Protein AF-F5L5D3-F1 (afdb_monomer_lite)

Secondary structure (DSSP, 8-state):
---TT-GGGS-SSSS-------TTS-TTTS-SSPTTSHHHHHHHHHHHHHHHHHHHHHHHS-TTS----SHHHHHHHHHHHHHHHHHHHHHHHHHHHHHTT-

Structure (mmCIF, N/CA/C/O backbone):
data_AF-F5L5D3-F1
#
_entry.id   AF-F5L5D3-F1
#
loop_
_atom_site.group_PDB
_atom_site.id
_atom_site.type_symbol
_atom_site.label_atom_id
_atom_site.label_alt_id
_atom_site.label_comp_id
_atom_site.label_asym_id
_atom_site.label_entity_id
_atom_site.label_seq_id
_atom_site.pdbx_PDB_ins_code
_atom_site.Cartn_x
_atom_site.Cartn_y
_atom_site.Cartn_z
_atom_site.occupancy
_atom_site.B_iso_or_equiv
_atom_site.auth_seq_id
_atom_site.auth_comp_id
_atom_site.auth_asym_id
_atom_site.auth_atom_id
_atom_site.pdbx_PDB_model_num
ATOM 1 N N . MET A 1 1 ? 13.537 6.893 -36.903 1.00 46.06 1 MET A N 1
ATOM 2 C CA . MET A 1 1 ? 13.809 7.131 -35.471 1.00 46.06 1 MET A CA 1
ATOM 3 C C . MET A 1 1 ? 15.310 7.249 -35.357 1.00 46.06 1 MET A C 1
ATOM 5 O O . MET A 1 1 ? 15.987 6.234 -35.254 1.00 46.06 1 MET A O 1
ATOM 9 N N . ASP A 1 2 ? 15.813 8.466 -35.526 1.00 48.88 2 ASP A N 1
ATOM 10 C CA . ASP A 1 2 ? 17.245 8.738 -35.597 1.00 48.88 2 ASP A CA 1
ATOM 11 C C . ASP A 1 2 ? 17.870 8.555 -34.216 1.00 48.88 2 ASP A C 1
ATOM 13 O O . ASP A 1 2 ? 17.476 9.192 -33.237 1.00 48.88 2 ASP A O 1
ATOM 17 N N . CYS A 1 3 ? 18.800 7.609 -34.125 1.00 58.81 3 CYS A N 1
ATOM 18 C CA . CYS A 1 3 ? 19.579 7.394 -32.919 1.00 58.81 3 CYS A CA 1
ATOM 19 C C . CYS A 1 3 ? 20.566 8.566 -32.776 1.00 58.81 3 CYS A C 1
ATOM 21 O O . CYS A 1 3 ? 21.354 8.790 -33.695 1.00 58.81 3 CYS A O 1
ATOM 23 N N . PRO A 1 4 ? 20.590 9.288 -31.642 1.00 66.06 4 PRO A N 1
ATOM 24 C CA . PRO A 1 4 ? 21.469 10.447 -31.449 1.00 66.06 4 PRO A CA 1
ATOM 25 C C . PRO A 1 4 ? 22.972 10.108 -31.425 1.00 66.06 4 PRO A C 1
ATOM 27 O O . PRO A 1 4 ? 23.793 11.014 -31.344 1.00 66.06 4 PRO A O 1
ATOM 30 N N . LEU A 1 5 ? 23.335 8.822 -31.475 1.00 67.50 5 LEU A N 1
ATOM 31 C CA . LEU A 1 5 ? 24.717 8.325 -31.465 1.00 67.50 5 LEU A CA 1
ATOM 32 C C . LEU A 1 5 ? 25.204 7.823 -32.833 1.00 67.50 5 LEU A C 1
ATOM 34 O O . LEU A 1 5 ? 26.325 7.329 -32.916 1.00 67.50 5 LEU A O 1
ATOM 38 N N . ASP A 1 6 ? 24.384 7.976 -33.878 1.00 56.31 6 ASP A N 1
ATOM 39 C CA . ASP A 1 6 ? 24.617 7.453 -35.227 1.00 56.31 6 ASP A CA 1
ATOM 40 C C . ASP A 1 6 ? 24.734 5.909 -35.279 1.00 56.31 6 ASP A C 1
ATOM 42 O O . ASP A 1 6 ? 25.034 5.226 -34.297 1.00 56.31 6 ASP A O 1
ATOM 46 N N . MET A 1 7 ? 24.446 5.311 -36.435 1.00 61.84 7 MET A N 1
ATOM 47 C CA . MET A 1 7 ? 24.426 3.848 -36.607 1.00 61.84 7 MET A CA 1
ATOM 48 C C . MET A 1 7 ? 25.811 3.203 -36.426 1.00 61.84 7 MET A C 1
ATOM 50 O O . MET A 1 7 ? 25.902 2.009 -36.152 1.00 61.84 7 MET A O 1
ATOM 54 N N . ALA A 1 8 ? 26.885 3.993 -36.538 1.00 63.25 8 ALA A N 1
ATOM 55 C CA . ALA A 1 8 ? 28.270 3.546 -36.400 1.00 63.25 8 ALA A CA 1
ATOM 56 C C . ALA A 1 8 ? 28.643 3.101 -34.971 1.00 63.25 8 ALA A C 1
ATOM 58 O O . ALA A 1 8 ? 29.577 2.321 -34.798 1.00 63.25 8 ALA A O 1
ATOM 59 N N . ALA A 1 9 ? 27.920 3.570 -33.946 1.00 63.22 9 ALA A N 1
ATOM 60 C CA . ALA A 1 9 ? 28.165 3.208 -32.547 1.00 63.22 9 ALA A CA 1
ATOM 61 C C . ALA A 1 9 ? 27.419 1.935 -32.098 1.00 63.22 9 ALA A C 1
ATOM 63 O O . ALA A 1 9 ? 27.618 1.458 -30.978 1.00 63.22 9 ALA A O 1
ATOM 64 N N . CYS A 1 10 ? 26.535 1.388 -32.936 1.00 67.06 10 CYS A N 1
ATOM 65 C CA . CYS A 1 10 ? 25.738 0.211 -32.610 1.00 67.06 10 CYS A CA 1
ATOM 66 C C . CYS A 1 10 ? 26.432 -1.068 -33.102 1.00 67.06 10 CYS A C 1
ATOM 68 O O . CYS A 1 10 ? 26.815 -1.177 -34.264 1.00 67.06 10 CYS A O 1
ATOM 70 N N . SER A 1 11 ? 26.577 -2.067 -32.226 1.00 70.69 11 SER A N 1
ATOM 71 C CA . SER A 1 11 ? 26.987 -3.410 -32.643 1.00 70.69 11 SER A CA 1
ATOM 72 C C . SER A 1 11 ? 25.896 -4.056 -33.504 1.00 70.69 11 SER A C 1
ATOM 74 O O . SER A 1 11 ? 24.724 -3.700 -33.408 1.00 70.69 11 SER A O 1
ATOM 76 N N . SER A 1 12 ? 26.245 -5.073 -34.298 1.00 74.19 12 SER A N 1
ATOM 77 C CA . SER A 1 12 ? 25.298 -5.852 -35.126 1.00 74.19 12 SER A CA 1
ATOM 78 C C . SER A 1 12 ? 24.273 -6.676 -34.326 1.00 74.19 12 SER A C 1
ATOM 80 O O . SER A 1 12 ? 23.544 -7.502 -34.874 1.00 74.19 12 SER A O 1
ATOM 82 N N . SER A 1 13 ? 24.240 -6.499 -33.009 1.00 73.81 13 SER A N 1
ATOM 83 C CA . SER A 1 13 ? 23.374 -7.211 -32.082 1.00 73.81 13 SER A CA 1
ATOM 84 C C . SER A 1 13 ? 21.944 -6.676 -32.157 1.00 73.81 13 SER A C 1
ATOM 86 O O . SER A 1 13 ? 21.728 -5.476 -32.263 1.00 73.81 13 SER A O 1
ATOM 88 N N . ASN A 1 14 ? 20.948 -7.548 -31.987 1.00 74.69 14 ASN A N 1
ATOM 89 C CA . ASN A 1 14 ? 19.532 -7.152 -31.940 1.00 74.69 14 ASN A CA 1
ATOM 90 C C . ASN A 1 14 ? 19.110 -6.507 -30.596 1.00 74.69 14 ASN A C 1
ATOM 92 O O . ASN A 1 14 ? 17.941 -6.520 -30.218 1.00 74.69 14 ASN A O 1
ATOM 96 N N . TYR A 1 15 ? 20.057 -6.009 -29.806 1.00 74.31 15 TYR A N 1
ATOM 97 C CA . TYR A 1 15 ? 19.771 -5.338 -28.542 1.00 74.31 15 TYR A CA 1
ATOM 98 C C . TYR A 1 15 ? 20.459 -3.976 -28.522 1.00 74.31 15 TYR A C 1
ATOM 100 O O . TYR A 1 15 ? 21.542 -3.805 -29.075 1.00 74.31 15 TYR A O 1
ATOM 108 N N . GLY A 1 16 ? 19.794 -2.997 -27.908 1.00 76.75 16 GLY A N 1
ATOM 109 C CA . GLY A 1 16 ? 20.309 -1.635 -27.795 1.00 76.75 16 GLY A CA 1
ATOM 110 C C . GLY A 1 16 ? 21.436 -1.501 -26.767 1.00 76.75 16 GLY A C 1
ATOM 111 O O . GLY A 1 16 ? 21.947 -2.477 -26.227 1.00 76.75 16 GLY A O 1
ATOM 112 N N . MET A 1 17 ? 21.802 -0.259 -26.455 1.00 76.38 17 MET A N 1
ATOM 113 C CA . MET A 1 17 ? 22.834 0.055 -25.464 1.00 76.38 17 MET A CA 1
ATOM 114 C C . MET A 1 17 ? 22.567 -0.622 -24.107 1.00 76.38 17 MET A C 1
ATOM 116 O O . MET A 1 17 ? 21.507 -0.441 -23.507 1.00 76.38 17 MET A O 1
ATOM 120 N N . VAL A 1 18 ? 23.562 -1.353 -23.594 1.00 77.94 18 VAL A N 1
ATOM 121 C CA . VAL A 1 18 ? 23.519 -1.984 -22.268 1.00 77.94 18 VAL A CA 1
ATOM 122 C C . VAL A 1 18 ? 24.377 -1.175 -21.304 1.00 77.94 18 VAL A C 1
ATOM 124 O O . VAL A 1 18 ? 25.597 -1.124 -21.436 1.00 77.94 18 VAL A O 1
ATOM 127 N N . VAL A 1 19 ? 23.737 -0.562 -20.311 1.00 81.69 19 VAL A N 1
ATOM 128 C CA . VAL A 1 19 ? 24.416 0.203 -19.258 1.00 81.69 19 VAL A CA 1
ATOM 129 C C . VAL A 1 19 ? 24.266 -0.533 -17.934 1.00 81.69 19 VAL A C 1
ATOM 131 O O . VAL A 1 19 ? 23.178 -0.989 -17.581 1.00 81.69 19 VAL A O 1
ATOM 134 N N . LYS A 1 20 ? 25.360 -0.643 -17.173 1.00 82.06 20 LYS A N 1
ATOM 135 C CA . LYS A 1 20 ? 25.297 -1.105 -15.784 1.00 82.06 20 LYS A CA 1
ATOM 136 C C . LYS A 1 20 ? 24.808 0.049 -14.922 1.00 82.06 20 LYS A C 1
ATOM 138 O O . LYS A 1 20 ? 25.537 1.012 -14.714 1.00 82.06 20 LYS A O 1
ATOM 143 N N . ILE A 1 21 ? 23.581 -0.057 -14.436 1.00 84.81 21 ILE A N 1
ATOM 144 C CA . ILE A 1 21 ? 22.959 0.966 -13.598 1.00 84.81 21 ILE A CA 1
ATOM 145 C C . ILE A 1 21 ? 22.820 0.415 -12.188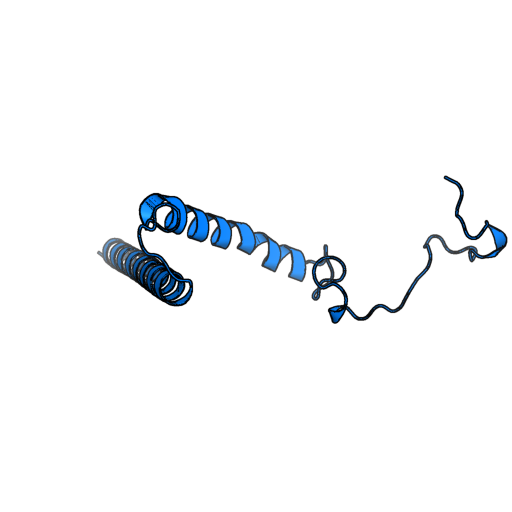 1.00 84.81 21 ILE A C 1
ATOM 147 O O . ILE A 1 21 ? 22.506 -0.763 -12.003 1.00 84.81 21 ILE A O 1
ATOM 151 N N . ARG A 1 22 ? 23.061 1.272 -11.197 1.00 83.94 22 ARG A N 1
ATOM 152 C CA . ARG A 1 22 ? 22.776 0.974 -9.796 1.00 83.94 22 ARG A CA 1
ATOM 153 C C . ARG A 1 22 ? 21.271 1.132 -9.556 1.00 83.94 22 ARG A C 1
ATOM 155 O O . ARG A 1 22 ? 20.754 2.236 -9.700 1.00 83.94 22 ARG A O 1
ATOM 162 N N . PRO A 1 23 ? 20.544 0.062 -9.206 1.00 81.88 23 PRO A N 1
ATOM 163 C CA . PRO A 1 23 ? 19.100 0.104 -8.966 1.00 81.88 23 PRO A CA 1
ATOM 164 C C . PRO A 1 23 ? 18.667 1.095 -7.882 1.00 81.88 23 PRO A C 1
ATOM 166 O O . PRO A 1 23 ? 17.526 1.542 -7.878 1.00 81.88 23 PRO A O 1
ATOM 169 N N . GLU A 1 24 ? 19.576 1.459 -6.977 1.00 85.06 24 GLU A N 1
ATOM 170 C CA . GLU A 1 24 ? 19.344 2.448 -5.926 1.00 85.06 24 GLU A CA 1
ATOM 171 C C . GLU A 1 24 ? 19.137 3.871 -6.476 1.00 85.06 24 GLU A C 1
ATOM 173 O O . GLU A 1 24 ? 18.500 4.683 -5.810 1.00 85.06 24 GLU A O 1
ATOM 178 N N . GLU A 1 25 ? 19.640 4.177 -7.679 1.00 85.75 25 GLU A N 1
ATOM 179 C CA . GLU A 1 25 ? 19.521 5.509 -8.297 1.00 85.75 25 GLU A CA 1
ATOM 180 C C . GLU A 1 25 ? 18.073 5.839 -8.683 1.00 85.75 25 GLU A C 1
ATOM 182 O O . GLU A 1 25 ? 17.632 6.977 -8.540 1.00 85.75 25 GLU A O 1
ATOM 187 N N . ASP A 1 26 ? 17.314 4.837 -9.131 1.00 84.81 26 ASP A N 1
ATOM 188 C CA . ASP A 1 26 ? 15.883 4.961 -9.394 1.00 84.81 26 ASP A CA 1
ATOM 189 C C . ASP A 1 26 ? 15.212 3.591 -9.253 1.00 84.81 26 ASP A C 1
ATOM 191 O O . ASP A 1 26 ? 15.098 2.827 -10.212 1.00 84.81 26 ASP A O 1
ATOM 195 N N . LEU A 1 27 ? 14.716 3.294 -8.051 1.00 83.12 27 LEU A N 1
ATOM 196 C CA . LEU A 1 27 ? 14.018 2.039 -7.751 1.00 83.12 27 LEU A CA 1
ATOM 197 C C . LEU A 1 27 ? 12.718 1.865 -8.546 1.00 83.12 27 LEU A C 1
ATOM 199 O O . LEU A 1 27 ? 12.250 0.738 -8.737 1.00 83.12 27 LEU A O 1
ATOM 203 N N . ARG A 1 28 ? 12.097 2.966 -8.994 1.00 80.81 28 ARG A N 1
ATOM 204 C CA . ARG A 1 28 ? 10.848 2.911 -9.761 1.00 80.81 28 ARG A CA 1
ATOM 205 C C . ARG A 1 28 ? 11.120 2.457 -11.191 1.00 80.81 28 ARG A C 1
ATOM 207 O O . ARG A 1 28 ? 10.305 1.724 -11.758 1.00 80.81 28 ARG A O 1
ATOM 214 N N . ARG A 1 29 ? 12.246 2.888 -11.759 1.00 82.44 29 ARG A N 1
ATOM 215 C CA . ARG A 1 29 ? 12.695 2.520 -13.105 1.00 82.44 29 ARG A CA 1
ATOM 216 C C . ARG A 1 29 ? 13.467 1.201 -13.115 1.00 82.44 29 ARG A C 1
ATOM 218 O O . ARG A 1 29 ? 13.195 0.348 -13.954 1.00 82.44 29 ARG A O 1
ATOM 225 N N . TYR A 1 30 ? 14.347 0.998 -12.142 1.00 85.94 30 TYR A N 1
ATOM 226 C CA . TYR A 1 30 ? 15.218 -0.164 -11.990 1.00 85.94 30 TYR A CA 1
ATOM 227 C C . TYR A 1 30 ? 14.851 -0.923 -10.712 1.00 85.94 30 TYR A C 1
ATOM 229 O O . TYR A 1 30 ? 15.517 -0.851 -9.683 1.00 85.94 30 TYR A O 1
ATOM 237 N N . SER A 1 31 ? 13.736 -1.648 -10.773 1.00 84.31 31 SER A N 1
ATOM 238 C CA . SER A 1 31 ? 13.246 -2.423 -9.627 1.00 84.31 31 SER A CA 1
ATOM 239 C C . SER A 1 31 ? 14.038 -3.718 -9.406 1.00 84.31 31 SER A C 1
ATOM 241 O O . SER A 1 31 ? 14.522 -4.346 -10.350 1.00 84.31 31 SER A O 1
ATOM 243 N N . ARG A 1 32 ? 14.150 -4.128 -8.137 1.00 84.44 32 ARG A N 1
ATOM 244 C CA . ARG A 1 32 ? 14.638 -5.445 -7.711 1.00 84.44 32 ARG A CA 1
ATOM 245 C C . ARG A 1 32 ? 13.510 -6.151 -6.949 1.00 84.44 32 ARG A C 1
ATOM 247 O O . ARG A 1 32 ? 13.088 -5.607 -5.931 1.00 84.44 32 ARG A O 1
ATOM 254 N N . PRO A 1 33 ? 13.022 -7.329 -7.376 1.00 88.06 33 PRO A N 1
ATOM 255 C CA . PRO A 1 33 ? 13.358 -8.081 -8.594 1.00 88.06 33 PRO A CA 1
ATOM 256 C C . PRO A 1 33 ? 13.036 -7.311 -9.885 1.00 88.06 33 PRO A C 1
ATOM 258 O O . PRO A 1 33 ? 12.215 -6.399 -9.868 1.00 88.06 33 PRO A O 1
ATOM 261 N N . HIS A 1 34 ? 13.687 -7.674 -10.998 1.00 86.31 34 HIS A N 1
ATOM 262 C CA . HIS A 1 34 ? 13.498 -6.986 -12.279 1.00 86.31 34 HIS A CA 1
ATOM 263 C C . HIS A 1 34 ? 12.026 -7.021 -12.706 1.00 86.31 34 HIS A C 1
ATOM 265 O O . HIS A 1 34 ? 11.338 -8.035 -12.530 1.00 86.31 34 HIS A O 1
ATOM 271 N N . ARG A 1 35 ? 11.554 -5.919 -13.291 1.00 85.81 35 ARG A N 1
ATOM 272 C CA . ARG A 1 35 ? 10.187 -5.797 -13.805 1.00 85.81 35 ARG A CA 1
ATOM 273 C C . ARG A 1 35 ? 9.879 -6.935 -14.788 1.00 85.81 35 ARG A C 1
ATOM 275 O O . ARG A 1 35 ? 10.773 -7.468 -15.440 1.00 85.81 35 ARG A O 1
ATOM 282 N N . ASP A 1 36 ? 8.621 -7.359 -14.828 1.00 86.88 36 ASP A N 1
ATOM 283 C CA . ASP A 1 36 ? 8.117 -8.459 -15.668 1.00 86.88 36 ASP A CA 1
ATOM 284 C C . ASP A 1 36 ? 8.640 -9.871 -15.362 1.00 86.88 36 ASP A C 1
ATOM 286 O O . ASP A 1 36 ? 8.137 -10.845 -15.932 1.00 86.88 36 ASP A O 1
ATOM 290 N N . THR A 1 37 ? 9.547 -10.030 -14.395 1.00 91.75 37 THR A N 1
ATOM 291 C CA . THR A 1 37 ? 9.879 -11.356 -13.859 1.00 91.75 37 THR A CA 1
ATOM 292 C C . THR A 1 37 ? 8.683 -11.967 -13.127 1.00 91.75 37 THR A C 1
ATOM 294 O O . THR A 1 37 ? 7.812 -11.264 -12.608 1.00 91.75 37 THR A O 1
ATOM 297 N N . ARG A 1 38 ? 8.640 -13.304 -13.034 1.00 93.62 38 ARG A N 1
ATOM 298 C CA . ARG A 1 38 ? 7.568 -14.022 -12.321 1.00 93.62 38 ARG A CA 1
ATOM 299 C C . ARG A 1 38 ? 7.424 -13.555 -10.867 1.00 93.62 38 ARG A C 1
ATOM 301 O O . ARG A 1 38 ? 6.309 -13.351 -10.402 1.00 93.62 38 ARG A O 1
ATOM 308 N N . GLN A 1 39 ? 8.548 -13.364 -10.175 1.00 92.19 39 GLN A N 1
ATOM 309 C CA . GLN A 1 39 ? 8.572 -12.887 -8.789 1.00 92.19 39 GLN A CA 1
ATOM 310 C C . GLN A 1 39 ? 8.050 -11.453 -8.673 1.00 92.19 39 GLN A C 1
ATOM 312 O O . GLN A 1 39 ? 7.225 -11.172 -7.809 1.00 92.19 39 GLN A O 1
ATOM 317 N N . TRP A 1 40 ? 8.470 -10.562 -9.578 1.00 92.25 40 TRP A N 1
ATOM 318 C CA . TRP A 1 40 ? 7.968 -9.191 -9.602 1.00 92.25 40 TRP A CA 1
ATOM 319 C C . TRP A 1 40 ? 6.457 -9.146 -9.827 1.00 92.25 40 TRP A C 1
ATOM 321 O O . TRP A 1 40 ? 5.761 -8.432 -9.117 1.00 92.25 40 TRP A O 1
ATOM 331 N N . LYS A 1 41 ? 5.933 -9.950 -10.763 1.00 92.62 41 LYS A N 1
ATOM 332 C CA . LYS A 1 41 ? 4.488 -10.032 -11.029 1.00 92.62 41 LYS A CA 1
ATOM 333 C C . LYS A 1 41 ? 3.711 -10.516 -9.805 1.00 92.62 41 LYS A C 1
ATOM 335 O O . LYS A 1 41 ? 2.681 -9.933 -9.489 1.00 92.62 41 LYS A O 1
ATOM 340 N N . ALA A 1 42 ? 4.215 -11.530 -9.100 1.00 93.25 42 ALA A N 1
ATOM 341 C CA . ALA A 1 42 ? 3.593 -12.020 -7.871 1.00 93.25 42 ALA A CA 1
ATOM 342 C C . ALA A 1 42 ? 3.492 -10.915 -6.803 1.00 93.25 42 ALA A C 1
ATOM 344 O O . ALA A 1 42 ? 2.395 -10.641 -6.326 1.00 93.25 42 ALA A O 1
ATOM 345 N N . LEU A 1 43 ? 4.593 -10.209 -6.524 1.00 91.31 43 LEU A N 1
ATOM 346 C CA . LEU A 1 43 ? 4.606 -9.080 -5.584 1.00 91.31 43 LEU A CA 1
ATOM 347 C C . LEU A 1 43 ? 3.713 -7.923 -6.053 1.00 91.31 43 LEU A C 1
ATOM 349 O O . LEU A 1 43 ? 2.995 -7.310 -5.269 1.00 91.31 43 LEU A O 1
ATOM 353 N N . TYR A 1 44 ? 3.731 -7.617 -7.350 1.00 90.38 44 TYR A N 1
ATOM 354 C CA . TYR A 1 44 ? 2.936 -6.529 -7.909 1.00 90.38 44 TYR A CA 1
ATOM 355 C C . TYR A 1 44 ? 1.430 -6.813 -7.833 1.00 90.38 44 TYR A C 1
ATOM 357 O O . TYR A 1 44 ? 0.648 -5.885 -7.636 1.00 90.38 44 TYR A O 1
ATOM 365 N N . ASN A 1 45 ? 1.013 -8.080 -7.911 1.00 92.50 45 ASN A N 1
ATOM 366 C CA . ASN A 1 45 ? -0.388 -8.469 -7.741 1.00 92.50 45 ASN A CA 1
ATOM 367 C C . ASN A 1 45 ? -0.911 -8.179 -6.322 1.00 92.50 45 ASN A C 1
ATOM 369 O O . ASN A 1 45 ? -2.101 -7.915 -6.146 1.00 92.50 45 ASN A O 1
ATOM 373 N N . GLU A 1 46 ? -0.040 -8.148 -5.310 1.00 93.31 46 GLU A N 1
ATOM 374 C CA . GLU A 1 46 ? -0.423 -7.784 -3.942 1.00 93.31 46 GLU A CA 1
ATOM 375 C C . GLU A 1 46 ? -0.750 -6.291 -3.798 1.00 93.31 46 GLU A C 1
ATOM 377 O O . GLU A 1 46 ? -1.486 -5.909 -2.883 1.00 93.31 46 GLU A O 1
ATOM 382 N N . ARG A 1 47 ? -0.295 -5.433 -4.724 1.00 93.50 47 ARG A N 1
ATOM 383 C CA . ARG A 1 47 ? -0.535 -3.979 -4.696 1.00 93.50 47 ARG A CA 1
ATOM 384 C C . ARG A 1 47 ? -2.017 -3.639 -4.563 1.00 93.50 47 ARG A C 1
ATOM 386 O O . ARG A 1 47 ? -2.376 -2.743 -3.800 1.00 93.50 47 ARG A O 1
ATOM 393 N N . THR A 1 48 ? -2.888 -4.355 -5.270 1.00 94.44 48 THR A N 1
ATOM 394 C CA . THR A 1 48 ? -4.333 -4.102 -5.219 1.00 94.44 48 THR A CA 1
ATOM 395 C C . THR A 1 48 ? -4.891 -4.300 -3.807 1.00 94.44 48 THR A C 1
ATOM 397 O O . THR A 1 48 ? -5.794 -3.571 -3.398 1.00 94.44 48 THR A O 1
ATOM 400 N N . SER A 1 49 ? -4.346 -5.238 -3.024 1.00 93.19 49 SER A N 1
ATOM 401 C CA . SER A 1 49 ? -4.750 -5.418 -1.623 1.00 93.19 49 SER A CA 1
ATOM 402 C C . SER A 1 49 ? -4.414 -4.184 -0.777 1.00 93.19 49 SER A C 1
ATOM 404 O O . SER A 1 49 ? -5.267 -3.691 -0.035 1.00 93.19 49 SER A O 1
ATOM 406 N N . VAL A 1 50 ? -3.223 -3.613 -0.977 1.00 93.44 50 VAL A N 1
ATOM 407 C CA . VAL A 1 50 ? -2.764 -2.397 -0.295 1.00 93.44 50 VAL A CA 1
ATOM 408 C C . VAL A 1 50 ? -3.641 -1.204 -0.674 1.00 93.44 50 VAL A C 1
ATOM 410 O O . VAL A 1 50 ? -4.087 -0.461 0.198 1.00 93.44 50 VAL A O 1
ATOM 413 N N . GLU A 1 51 ? -3.964 -1.044 -1.957 1.00 94.25 51 GLU A N 1
ATOM 414 C CA . GLU A 1 51 ? -4.838 0.033 -2.434 1.00 94.25 51 GLU A CA 1
ATOM 415 C C . GLU A 1 51 ? -6.253 -0.059 -1.856 1.00 94.25 51 GLU A C 1
ATOM 417 O O . GLU A 1 51 ? -6.819 0.961 -1.453 1.00 94.25 51 GLU A O 1
ATOM 422 N N . ARG A 1 52 ? -6.809 -1.271 -1.724 1.00 94.12 52 ARG A N 1
ATOM 423 C CA . ARG A 1 52 ? -8.093 -1.485 -1.036 1.00 94.12 52 ARG A CA 1
ATOM 424 C C . ARG A 1 52 ? -8.016 -1.072 0.434 1.00 94.12 52 ARG A C 1
ATOM 426 O O . ARG A 1 52 ? -8.924 -0.396 0.917 1.00 94.12 52 ARG A O 1
ATOM 433 N N . CYS A 1 53 ? -6.943 -1.429 1.142 1.00 93.62 53 CYS A N 1
ATOM 434 C CA . CYS A 1 53 ? -6.736 -1.019 2.535 1.00 93.62 53 CYS A CA 1
ATOM 435 C C . CYS A 1 53 ? -6.627 0.505 2.670 1.00 93.62 53 CYS A C 1
ATOM 437 O O . CYS A 1 53 ? -7.289 1.100 3.520 1.00 93.62 53 CYS A O 1
ATOM 439 N N . ILE A 1 54 ? -5.863 1.157 1.791 1.00 93.12 54 ILE A N 1
ATOM 440 C CA . ILE A 1 54 ? -5.747 2.620 1.757 1.00 93.12 54 ILE A CA 1
ATOM 441 C C . ILE A 1 54 ? -7.103 3.269 1.461 1.00 93.12 54 ILE A C 1
ATOM 443 O O . ILE A 1 54 ? -7.477 4.232 2.129 1.00 93.12 54 ILE A O 1
ATOM 447 N N . SER A 1 55 ? -7.862 2.735 0.502 1.00 94.75 55 SER A N 1
ATOM 448 C CA . SER A 1 55 ? -9.210 3.213 0.181 1.00 94.75 55 SER A CA 1
ATOM 449 C C . SER A 1 55 ? -10.146 3.127 1.391 1.00 94.75 55 SER A C 1
ATOM 451 O O . SER A 1 55 ? -10.831 4.100 1.714 1.00 94.75 55 SER A O 1
ATOM 453 N N . ARG A 1 56 ? -10.111 2.014 2.137 1.00 93.88 56 ARG A N 1
ATOM 454 C CA . ARG A 1 56 ? -10.882 1.856 3.380 1.00 93.88 56 ARG A CA 1
ATOM 455 C C . ARG A 1 56 ? -10.481 2.873 4.442 1.00 93.88 56 ARG A C 1
ATOM 457 O O . ARG A 1 56 ? -11.357 3.493 5.037 1.00 93.88 56 ARG A O 1
ATOM 464 N N . MET A 1 57 ? -9.181 3.096 4.645 1.00 93.50 57 MET A N 1
ATOM 465 C CA . MET A 1 57 ? -8.707 4.101 5.602 1.00 93.50 57 MET A CA 1
ATOM 466 C C . MET A 1 57 ? -9.181 5.512 5.235 1.00 93.50 57 MET A C 1
ATOM 468 O O . MET A 1 57 ? -9.628 6.266 6.097 1.00 93.50 57 MET A O 1
ATOM 472 N N . LYS A 1 58 ? -9.128 5.862 3.946 1.00 92.50 58 LYS A N 1
ATOM 473 C CA . LYS A 1 58 ? -9.584 7.162 3.434 1.00 92.50 58 LYS A CA 1
ATOM 474 C C . LYS A 1 58 ? -11.091 7.356 3.566 1.00 92.50 58 LYS A C 1
ATOM 476 O O . LYS A 1 58 ? -11.517 8.447 3.936 1.00 92.50 58 LYS A O 1
ATOM 481 N N . THR A 1 59 ? -11.867 6.317 3.269 1.00 93.38 59 THR A N 1
ATOM 482 C CA . THR A 1 59 ? -13.333 6.387 3.180 1.00 93.38 59 THR A CA 1
ATOM 483 C C . THR A 1 59 ? -14.003 6.230 4.543 1.00 93.38 59 THR A C 1
ATOM 485 O O . THR A 1 59 ? -14.874 7.024 4.884 1.00 93.38 59 THR A O 1
ATOM 488 N N . TYR A 1 60 ? -13.583 5.240 5.337 1.00 91.56 60 TYR A N 1
ATOM 489 C CA . TYR A 1 60 ? -14.275 4.840 6.570 1.00 91.56 60 TYR A CA 1
ATOM 490 C C . TYR A 1 60 ? -13.551 5.255 7.851 1.00 91.56 60 TYR A C 1
ATOM 492 O O . TYR A 1 60 ? -14.196 5.457 8.873 1.00 91.56 60 TYR A O 1
ATOM 500 N N . LEU A 1 61 ? -12.227 5.417 7.811 1.00 90.81 61 LEU A N 1
ATOM 501 C CA . LEU A 1 61 ? -11.418 5.748 8.992 1.00 90.81 61 LEU A CA 1
ATOM 502 C C . LEU A 1 61 ? -10.865 7.170 8.919 1.00 90.81 61 LEU A C 1
ATOM 504 O O . LEU A 1 61 ? -9.752 7.429 9.347 1.00 90.81 61 LEU A O 1
ATOM 508 N N . THR A 1 62 ? -11.631 8.088 8.327 1.00 90.00 62 THR A N 1
ATOM 509 C CA . THR A 1 62 ? -11.391 9.542 8.358 1.00 90.00 62 THR A CA 1
ATOM 510 C C . THR A 1 62 ? -10.011 10.023 7.895 1.00 90.00 62 THR A C 1
ATOM 512 O O . THR A 1 62 ? -9.718 11.205 8.051 1.00 90.00 62 THR A O 1
ATOM 515 N N . ALA A 1 63 ? -9.186 9.198 7.236 1.00 90.00 63 ALA A N 1
ATOM 516 C CA . ALA A 1 63 ? -7.839 9.611 6.826 1.00 90.00 63 ALA A CA 1
ATOM 517 C C . ALA A 1 63 ? -7.850 10.802 5.842 1.00 90.00 63 ALA A C 1
ATOM 519 O O . ALA A 1 63 ? -6.905 11.584 5.827 1.00 90.00 63 ALA A O 1
ATOM 520 N N . ASN A 1 64 ? -8.936 10.983 5.074 1.00 91.25 64 ASN A N 1
ATOM 521 C CA . ASN A 1 64 ? -9.162 12.156 4.214 1.00 91.25 64 ASN A CA 1
ATOM 522 C C . ASN A 1 64 ? -9.949 13.299 4.889 1.00 91.25 64 ASN A C 1
ATOM 524 O O . ASN A 1 64 ? -10.098 14.364 4.300 1.00 91.25 64 ASN A O 1
ATOM 528 N N . ARG A 1 65 ? -10.495 13.087 6.091 1.00 90.56 65 ARG A N 1
ATOM 529 C CA . ARG A 1 65 ? -11.351 14.040 6.827 1.00 90.56 65 ARG A CA 1
ATOM 530 C C . ARG A 1 65 ? -10.791 14.328 8.225 1.00 90.56 65 ARG A C 1
ATOM 532 O O . ARG A 1 65 ? -11.534 14.438 9.199 1.00 90.56 65 ARG A O 1
ATOM 539 N N . LEU A 1 66 ? -9.466 14.404 8.337 1.00 89.62 66 LEU A N 1
ATOM 540 C CA . LEU A 1 66 ? -8.788 14.718 9.592 1.00 89.62 66 LEU A CA 1
ATOM 541 C C . LEU A 1 66 ? -8.960 16.205 9.921 1.00 89.62 66 LEU A C 1
ATOM 543 O O . LEU A 1 66 ? -8.613 17.067 9.121 1.00 89.62 66 LEU A O 1
ATOM 547 N N . HIS A 1 67 ? -9.438 16.499 11.129 1.00 88.94 67 HIS A N 1
ATOM 548 C CA . HIS A 1 67 ? -9.612 17.871 11.630 1.00 88.94 67 HIS A CA 1
ATOM 549 C C . HIS A 1 67 ? -8.427 18.336 12.497 1.00 88.94 67 HIS A C 1
ATOM 551 O O . HIS A 1 67 ? -8.459 19.405 13.103 1.00 88.94 67 HIS A O 1
ATOM 557 N N . VAL A 1 68 ? -7.369 17.524 12.582 1.00 90.50 68 VAL A N 1
ATOM 558 C CA . VAL A 1 68 ? -6.222 17.761 13.462 1.00 90.50 68 VAL A CA 1
ATOM 559 C C . VAL A 1 68 ? -5.062 18.365 12.682 1.00 90.50 68 VAL A C 1
ATOM 561 O O . VAL A 1 68 ? -4.660 17.851 11.641 1.00 90.50 68 VAL A O 1
ATOM 564 N N . ARG A 1 69 ? -4.495 19.456 13.209 1.00 90.19 69 ARG A N 1
ATOM 565 C CA . ARG A 1 69 ? -3.335 20.142 12.623 1.00 90.19 69 ARG A CA 1
ATOM 566 C C . ARG A 1 69 ? -2.018 19.637 13.217 1.00 90.19 69 ARG A C 1
ATOM 568 O O . ARG A 1 69 ? -1.921 19.412 14.423 1.00 90.19 69 ARG A O 1
ATOM 575 N N . GLY A 1 70 ? -0.998 19.525 12.365 1.00 95.44 70 GLY A N 1
ATOM 576 C CA . GLY A 1 70 ? 0.366 19.127 12.726 1.00 95.44 70 GLY A CA 1
ATOM 577 C C . GLY A 1 70 ? 0.709 17.696 12.305 1.00 95.44 70 GLY A C 1
ATOM 578 O O . GLY A 1 70 ? -0.018 16.751 12.614 1.00 95.44 70 GLY A O 1
ATOM 579 N N . ILE A 1 71 ? 1.853 17.530 11.631 1.00 94.25 71 ILE A N 1
ATOM 580 C CA . ILE A 1 71 ? 2.259 16.254 11.020 1.00 94.25 71 ILE A CA 1
ATOM 581 C C . ILE A 1 71 ? 2.365 15.115 12.037 1.00 94.25 71 ILE A C 1
ATOM 583 O O . ILE A 1 71 ? 1.967 13.992 11.744 1.00 94.25 71 ILE A O 1
ATOM 587 N N . GLN A 1 72 ? 2.843 15.402 13.251 1.00 96.19 72 GLN A N 1
ATOM 588 C CA . GLN A 1 72 ? 3.001 14.385 14.288 1.00 96.19 72 GLN A CA 1
ATOM 589 C C . GLN A 1 72 ? 1.6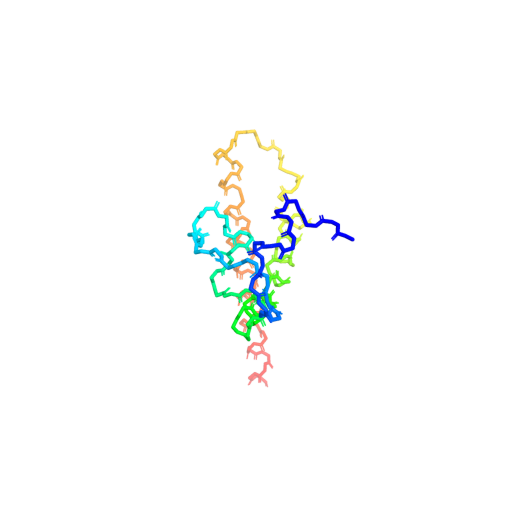50 13.834 14.752 1.00 96.19 72 GLN A C 1
ATOM 591 O O . GLN A 1 72 ? 1.492 12.623 14.875 1.00 96.19 72 GLN A O 1
ATOM 596 N N . LYS A 1 73 ? 0.657 14.710 14.938 1.00 94.00 73 LYS A N 1
ATOM 597 C CA . LYS A 1 73 ? -0.696 14.309 15.339 1.00 94.00 73 LYS A CA 1
ATOM 598 C C . LYS A 1 73 ? -1.409 13.563 14.211 1.00 94.00 73 LYS A C 1
ATOM 600 O O . LYS A 1 73 ? -2.062 12.555 14.442 1.00 94.00 73 LYS A O 1
ATOM 605 N N . VAL A 1 74 ? -1.245 14.014 12.967 1.00 94.69 74 VAL A N 1
ATOM 606 C CA . VAL A 1 74 ? -1.779 13.300 11.797 1.00 94.69 74 VAL A CA 1
ATOM 607 C C . VAL A 1 74 ? -1.192 11.888 11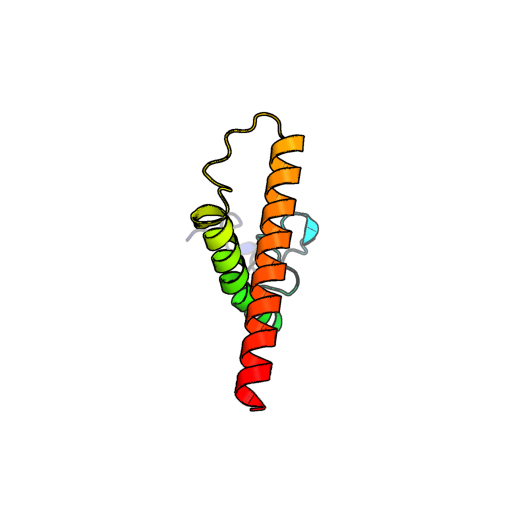.714 1.00 94.69 74 VAL A C 1
ATOM 609 O O . VAL A 1 74 ? -1.942 10.930 11.547 1.00 94.69 74 VAL A O 1
ATOM 612 N N . LYS A 1 75 ? 0.125 11.732 11.904 1.00 95.06 75 LYS A N 1
ATOM 613 C CA . LYS A 1 75 ? 0.778 10.415 11.921 1.00 95.06 75 LYS A CA 1
ATOM 614 C C . LYS A 1 75 ? 0.180 9.494 12.984 1.00 95.06 75 LYS A C 1
ATOM 616 O O . LYS A 1 75 ? -0.151 8.357 12.661 1.00 95.06 75 LYS A O 1
ATOM 621 N N . THR A 1 76 ? 0.002 9.966 14.220 1.00 95.38 76 THR A N 1
ATOM 622 C CA . THR A 1 76 ? -0.589 9.140 15.287 1.00 95.38 76 THR A CA 1
ATOM 623 C C . THR A 1 76 ? -2.026 8.728 14.966 1.00 95.38 76 THR A C 1
ATOM 625 O O . THR A 1 76 ? -2.371 7.566 15.166 1.00 95.38 76 THR A O 1
ATOM 628 N N . HIS A 1 77 ? -2.840 9.617 14.387 1.00 94.25 77 HIS A N 1
ATOM 629 C CA . HIS A 1 77 ? -4.188 9.271 13.919 1.00 94.25 77 HIS A CA 1
ATOM 630 C C . HIS A 1 77 ? -4.180 8.174 12.849 1.00 94.25 77 HIS A C 1
ATOM 632 O O . HIS A 1 77 ? -4.939 7.213 12.951 1.00 94.25 77 HIS A O 1
ATOM 638 N N . ILE A 1 78 ? -3.302 8.275 11.848 1.00 94.44 78 ILE A N 1
ATOM 639 C CA . ILE A 1 78 ? -3.197 7.253 10.800 1.00 94.44 78 ILE A CA 1
ATOM 640 C C . ILE A 1 78 ? -2.746 5.903 11.375 1.00 94.44 78 ILE A C 1
ATOM 642 O O . ILE A 1 78 ? -3.290 4.873 10.977 1.00 94.44 78 ILE A O 1
ATOM 646 N N . TYR A 1 79 ? -1.821 5.886 12.341 1.00 95.44 79 TYR A N 1
ATOM 647 C CA . TYR A 1 79 ? -1.433 4.645 13.020 1.00 95.44 79 TYR A CA 1
ATOM 648 C C . TYR A 1 79 ? -2.596 4.010 13.785 1.00 95.44 79 TYR A C 1
ATOM 650 O O . TYR A 1 79 ? -2.821 2.808 13.654 1.00 95.44 79 TYR A O 1
ATOM 658 N N . LEU A 1 80 ? -3.372 4.802 14.530 1.00 95.12 80 LEU A N 1
ATOM 659 C CA . LEU A 1 80 ? -4.564 4.307 15.225 1.00 95.12 80 LEU A CA 1
ATOM 660 C C . LEU A 1 80 ? -5.582 3.719 14.240 1.00 95.12 80 LEU A C 1
ATOM 662 O O . LEU A 1 80 ? -6.080 2.616 14.457 1.00 95.12 80 LEU A O 1
ATOM 666 N N . ASN A 1 81 ? -5.825 4.395 13.116 1.00 94.38 81 ASN A N 1
ATOM 667 C CA . ASN A 1 81 ? -6.699 3.890 12.059 1.00 94.38 81 ASN A CA 1
ATOM 668 C C . ASN A 1 81 ? -6.205 2.550 11.491 1.00 94.38 81 ASN A C 1
ATOM 670 O O . ASN A 1 81 ? -6.999 1.631 11.297 1.00 94.38 81 ASN A O 1
ATOM 674 N N . ALA A 1 82 ? -4.898 2.410 11.254 1.00 94.94 82 ALA A N 1
ATOM 675 C CA . ALA A 1 82 ? -4.317 1.161 10.769 1.00 94.94 82 ALA A CA 1
ATOM 676 C C . ALA A 1 82 ? -4.491 0.013 11.780 1.00 94.94 82 ALA A C 1
ATOM 678 O O . ALA A 1 82 ? -4.874 -1.090 11.390 1.00 94.94 82 ALA A O 1
ATOM 679 N N . ILE A 1 83 ? -4.284 0.278 13.076 1.00 96.12 83 ILE A N 1
ATOM 680 C CA . ILE A 1 83 ? -4.504 -0.703 14.151 1.00 96.12 83 ILE A CA 1
ATOM 681 C C . ILE A 1 83 ? -5.973 -1.143 14.184 1.00 96.12 83 ILE A C 1
ATOM 683 O O . ILE A 1 83 ? -6.252 -2.339 14.201 1.00 96.12 83 ILE A O 1
ATOM 687 N N . VAL A 1 84 ? -6.922 -0.206 14.125 1.00 95.62 84 VAL A N 1
ATOM 688 C CA . VAL A 1 84 ? -8.364 -0.515 14.102 1.00 95.62 84 VAL A CA 1
ATOM 689 C C . VAL A 1 84 ? -8.744 -1.345 12.870 1.00 95.62 84 VAL A C 1
ATOM 691 O O . VAL A 1 84 ? -9.513 -2.305 12.974 1.00 95.62 84 VAL A O 1
ATOM 694 N N . LEU A 1 85 ? -8.179 -1.032 11.701 1.00 94.56 85 LEU A N 1
ATOM 695 C CA . LEU A 1 85 ? -8.422 -1.802 10.481 1.00 94.56 85 LEU A CA 1
ATOM 696 C C . LEU A 1 85 ? -7.898 -3.244 10.600 1.00 94.56 85 LEU A C 1
ATOM 698 O O . LEU A 1 85 ? -8.572 -4.179 10.175 1.00 94.56 85 LEU A O 1
ATOM 702 N N . LEU A 1 86 ? -6.728 -3.437 11.211 1.00 94.75 86 LEU A N 1
ATOM 703 C CA . LEU A 1 86 ? -6.163 -4.766 11.460 1.00 94.75 86 LEU A CA 1
ATOM 704 C C . LEU A 1 86 ? -6.988 -5.553 12.481 1.00 94.75 86 LEU A C 1
ATOM 706 O O . LEU A 1 86 ? -7.310 -6.716 12.245 1.00 94.75 86 LEU A O 1
ATOM 710 N N . LEU A 1 87 ? -7.370 -4.921 13.592 1.00 96.00 87 LEU A N 1
ATOM 711 C CA . LEU A 1 87 ? -8.188 -5.553 14.628 1.00 96.00 87 LEU A CA 1
ATOM 712 C C . LEU A 1 87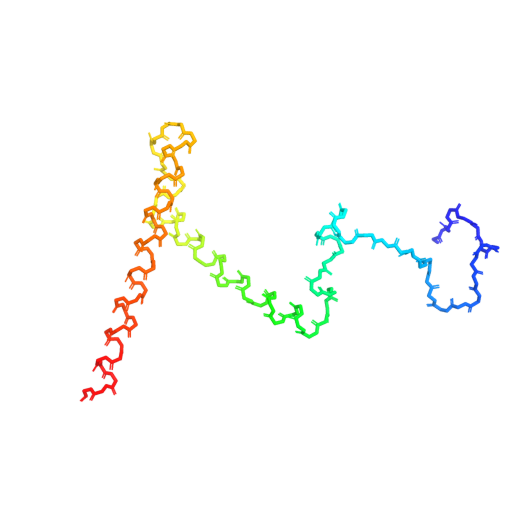 ? -9.559 -5.972 14.093 1.00 96.00 87 LEU A C 1
ATOM 714 O O . LEU A 1 87 ? -10.003 -7.083 14.374 1.00 96.00 87 LEU A O 1
ATOM 718 N N . SER A 1 88 ? -10.208 -5.127 13.288 1.00 93.62 88 SER A N 1
ATOM 719 C CA . SER A 1 88 ? -11.495 -5.471 12.670 1.00 93.62 88 SER A CA 1
ATOM 720 C C . SER A 1 88 ? -11.364 -6.634 11.683 1.00 93.62 88 SER A C 1
ATOM 722 O O . SER A 1 88 ? -12.174 -7.558 11.729 1.00 93.62 88 SER A O 1
ATOM 724 N N . ALA A 1 89 ? -10.310 -6.666 10.860 1.00 92.94 89 ALA A N 1
ATOM 725 C CA . ALA A 1 89 ? -10.038 -7.798 9.974 1.00 92.94 89 ALA A CA 1
ATOM 726 C C . ALA A 1 89 ? -9.800 -9.108 10.749 1.00 92.94 89 ALA A C 1
ATOM 728 O O . ALA A 1 89 ? -10.353 -10.145 10.386 1.00 92.94 89 ALA A O 1
ATOM 729 N N . LEU A 1 90 ? -9.025 -9.064 11.839 1.00 95.50 90 LEU A N 1
ATOM 730 C CA . LEU A 1 90 ? -8.779 -10.227 12.698 1.00 95.50 90 LEU A CA 1
ATOM 731 C C . LEU A 1 90 ? -10.047 -10.705 13.414 1.00 95.50 90 LEU A C 1
ATOM 733 O O . LEU A 1 90 ? -10.254 -11.909 13.547 1.00 95.50 90 LEU A O 1
ATOM 737 N N . ALA A 1 91 ? -10.895 -9.783 13.871 1.00 95.88 91 ALA A N 1
ATOM 738 C CA . ALA A 1 91 ? -12.159 -10.120 14.518 1.00 95.88 91 ALA A CA 1
ATOM 739 C C . ALA A 1 91 ? -13.105 -10.852 13.554 1.00 95.88 91 ALA A C 1
ATOM 741 O O . ALA A 1 91 ? -13.615 -11.918 13.899 1.00 95.88 91 ALA A O 1
ATOM 742 N N . VAL A 1 92 ? -13.261 -10.336 12.329 1.00 93.94 92 VAL A N 1
ATOM 743 C CA . VAL A 1 92 ? -14.075 -10.968 11.277 1.00 93.94 92 VAL A CA 1
ATOM 744 C C . VAL A 1 92 ? -13.505 -12.332 10.885 1.00 93.94 92 VAL A C 1
ATOM 746 O O . VAL A 1 92 ? -14.249 -13.305 10.791 1.00 93.94 92 VAL A O 1
ATOM 749 N N . ALA A 1 93 ? -12.182 -12.446 10.725 1.00 93.38 93 ALA A N 1
ATOM 750 C CA . ALA A 1 93 ? -11.540 -13.723 10.415 1.00 93.38 93 ALA A CA 1
ATOM 751 C C . ALA A 1 93 ? -11.784 -14.778 11.509 1.00 93.38 93 ALA A C 1
ATOM 753 O O . ALA A 1 93 ? -12.084 -15.930 11.201 1.00 93.38 93 ALA A O 1
ATOM 754 N N . LYS A 1 94 ? -11.717 -14.387 12.790 1.00 93.69 94 LYS A N 1
ATOM 755 C CA . LYS A 1 94 ? -12.031 -15.280 13.918 1.00 93.69 94 LYS A CA 1
ATOM 756 C C . LYS A 1 94 ? -13.505 -15.688 13.964 1.00 93.69 94 LYS A C 1
ATOM 758 O O . LYS A 1 94 ? -13.795 -16.812 14.358 1.00 93.69 94 LYS A O 1
ATOM 763 N N . GLN A 1 95 ? -14.430 -14.798 13.605 1.00 90.38 95 GLN A N 1
ATOM 764 C CA . GLN A 1 95 ? -15.861 -15.120 13.541 1.00 90.38 9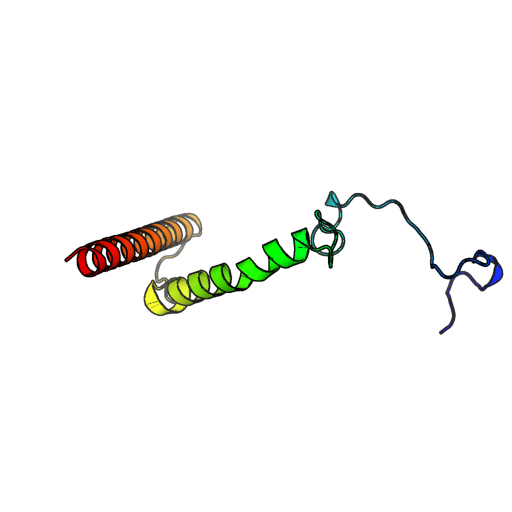5 GLN A CA 1
ATOM 765 C C . GLN A 1 95 ? -16.155 -16.126 12.426 1.00 90.38 95 GLN A C 1
ATOM 767 O O . GLN A 1 95 ? -16.761 -17.155 12.706 1.00 90.38 95 GLN A O 1
ATOM 772 N N . GLY A 1 96 ? -15.621 -15.910 11.220 1.00 85.50 96 GLY A N 1
ATOM 773 C CA . GLY A 1 96 ? -15.786 -16.857 10.113 1.00 85.50 96 GLY A CA 1
ATOM 774 C C . GLY A 1 96 ? -15.207 -18.247 10.411 1.00 85.50 96 GLY A C 1
ATOM 775 O O . GLY A 1 96 ? -15.769 -19.253 9.995 1.00 85.50 96 GLY A O 1
ATOM 776 N N . GLN A 1 97 ? -14.125 -18.333 11.194 1.00 76.88 97 GLN A N 1
ATOM 777 C CA . GLN A 1 97 ? -13.599 -19.620 11.670 1.00 76.88 97 GLN A CA 1
ATOM 778 C C . GLN A 1 97 ? -14.521 -20.315 12.678 1.00 76.88 97 GLN A C 1
ATOM 780 O O . GLN A 1 97 ? -14.600 -21.537 12.671 1.00 76.88 97 GLN A O 1
ATOM 785 N N . LYS A 1 98 ? -15.212 -19.566 13.545 1.00 70.81 98 LYS A N 1
ATOM 786 C CA . LYS A 1 98 ? -16.190 -20.145 14.478 1.00 70.81 98 LYS A CA 1
ATOM 787 C C . LYS A 1 98 ? -17.422 -20.674 13.749 1.00 70.81 98 LYS A C 1
ATOM 789 O O . LYS A 1 98 ? -17.898 -21.742 14.099 1.00 70.81 98 LYS A O 1
ATOM 794 N N . GLU A 1 99 ? -17.902 -19.948 12.744 1.00 68.62 99 GLU A N 1
ATOM 795 C CA . GLU A 1 99 ? -19.059 -20.350 11.933 1.00 68.62 99 GLU A CA 1
ATOM 796 C C . GLU A 1 99 ? -18.768 -21.559 11.035 1.00 68.62 99 GLU A C 1
ATOM 798 O O . GLU A 1 99 ? -19.672 -22.331 10.763 1.00 68.62 99 GLU A O 1
ATOM 803 N N . ALA A 1 100 ? -17.521 -21.753 10.596 1.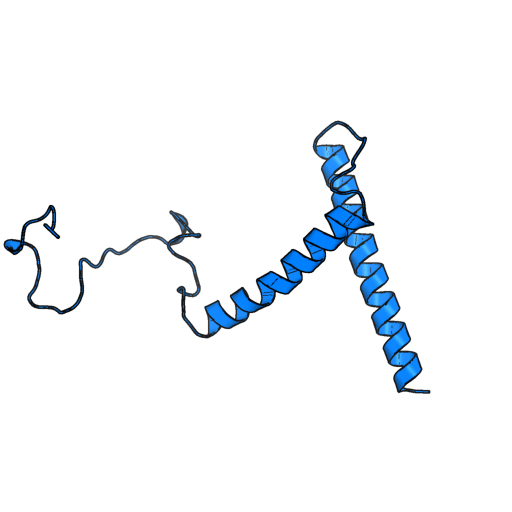00 64.25 100 ALA A N 1
ATOM 804 C CA . ALA A 1 100 ? -17.132 -22.909 9.782 1.00 64.25 100 ALA A CA 1
ATOM 805 C C . ALA A 1 100 ? -16.890 -24.203 10.589 1.00 64.25 100 ALA A C 1
ATOM 807 O O . ALA A 1 100 ? -16.748 -25.270 9.996 1.00 64.25 100 ALA A O 1
ATOM 808 N N . VAL A 1 101 ? -16.757 -24.098 11.916 1.00 63.25 101 VAL A N 1
ATOM 809 C CA . VAL A 1 101 ? -16.507 -25.229 12.833 1.00 63.25 101 VAL A CA 1
ATOM 810 C C . VAL A 1 101 ? -17.781 -25.654 13.578 1.00 63.25 101 VAL A C 1
ATOM 812 O O . VAL A 1 101 ? -17.831 -26.771 14.092 1.00 63.25 101 VAL A O 1
ATOM 815 N N . ALA A 1 102 ? -18.783 -24.774 13.648 1.00 50.94 102 ALA A N 1
ATOM 816 C CA . ALA A 1 102 ? -20.123 -25.064 14.158 1.00 50.94 102 ALA A CA 1
ATOM 817 C C . ALA A 1 102 ? -20.990 -25.735 13.084 1.00 50.94 102 ALA A C 1
ATOM 819 O O . ALA A 1 102 ? -21.826 -26.579 13.475 1.00 50.94 102 ALA A O 1
#

Foldseek 3Di:
DADPVHPVPDDPDPDDDDDDDDCVVPCPCQPVVGPPDPVNVVVVVCVVVVVVLVVCCVPPLCLVPDPDDDPVVSVVSSVVSVVVSVVVVVVVVVVVVVVVVD

Sequence (102 aa):
MDCPLDMAACSSSNYGMVVKIRPEEDLRRYSRPHRDTRQWKALYNERTSVERCISRMKTYLTANRLHVRGIQKVKTHIYLNAIVLLLSALAVAKQGQKEAVA

Organism: Caldalkalibacillus thermarum (strain TA2.A1) (NCBI:txid986075)

Radius of gyration: 23.61 Å; chains: 1; bounding box: 48×45×52 Å

pLDDT: mean 85.3, std 11.96, range [46.06, 96.19]

InterPro domains:
  IPR025668 Transposase DDE domain [PF13751] (3-86)